Protein AF-A0A7S3GYW5-F1 (afdb_monomer)

pLDDT: mean 79.22, std 12.02, range [43.78, 92.81]

Organism: NCBI:txid89044

Nearest PDB structures (foldseek):
  2ehb-assembly1_D  TM=4.892E-01  e=1.839E-03  Arabidopsis thaliana
  1k57-assembly2_D  TM=3.952E-01  e=3.272E-01  Pseud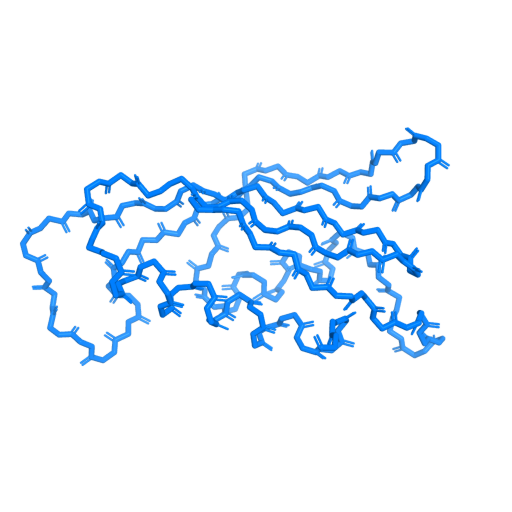omonas aeruginosa
  1k56-assembly2_D  TM=3.065E-01  e=2.196E-01  Pseudomonas aeruginosa
  1k57-assembly1_C  TM=3.081E-01  e=1.960E-01  Pseudomonas aeruginosa
  6hoo-assembly1_B  TM=2.751E-01  e=9.652E-01  Klebsiella pneumoniae

Secondary structure (DSSP, 8-state):
-EEEEEBPP--TTS---HHHHHHHHHHTTPEEEEEEEETTTTEEEEEEEEETTSSSS---SS--EEEEEEEE-TTSEEEEEEEEES--HHHHHHHHHHHHHHTTTTB-

Sequence (108 aa):
QQVQRPMRPPSPSSPLGTAAVEQLLRQIGISVIASGTIPPGQALKFFCYGKQGSGPQPPMPGETWFLIELILVPGGAATCTVKPENAQPAAVEGFCGKIWEALAAFVC

Foldseek 3Di:
DKDKFFWDADDPVDPPDPVLLQVLCVVQQKHWPDWDADPPQRKIWTWIKHWPDSDDDPDDPDTKMWIWIWIHGRRGMIMIDIDIDPDDPVSVVVVVVSSCVSCVVTGD

Solvent-accessible surface area (backbone atoms only — not comparable to full-atom values): 6127 Å² total; per-residue (Å²): 93,76,48,76,37,49,30,41,70,79,48,96,89,53,75,92,43,71,70,60,53,50,53,42,39,43,75,76,61,27,47,73,79,45,73,47,71,42,84,95,68,66,23,36,40,35,37,30,39,36,59,67,68,88,53,97,61,80,78,64,96,64,88,24,42,34,40,33,42,38,37,40,29,79,64,45,41,31,38,42,36,39,50,64,45,90,56,55,70,70,55,53,53,54,51,51,48,53,54,49,60,62,39,46,92,50,37,102

Radius of gyration: 13.85 Å; Cα contacts (8 Å, |Δi|>4): 195; chains: 1; bounding box: 35×27×32 Å

InterPro domains:
  IPR012295 TBP domain superfamily [G3DSA:3.30.310.10] (1-106)
  IPR015151 Beta-adaptin appendage, C-terminal subdomain [PF09066] (11-95)

Mean predicted aligned error: 7.49 Å

Structure (mmCIF, N/CA/C/O backbone):
data_AF-A0A7S3GYW5-F1
#
_entry.id   AF-A0A7S3GYW5-F1
#
loop_
_atom_site.group_PDB
_atom_site.id
_atom_site.type_symbol
_atom_site.label_atom_id
_atom_site.label_alt_id
_atom_site.label_comp_id
_atom_site.label_asym_id
_atom_site.label_entity_id
_atom_site.label_seq_id
_atom_site.pdbx_PDB_ins_code
_atom_site.Cartn_x
_atom_site.Cartn_y
_atom_site.Cartn_z
_atom_site.occupancy
_atom_site.B_iso_or_equiv
_atom_site.auth_seq_id
_atom_site.auth_comp_id
_atom_site.auth_asym_id
_atom_site.auth_atom_id
_atom_site.pdbx_PDB_model_num
ATOM 1 N N . GLN A 1 1 ? 2.004 6.937 -11.717 1.00 74.31 1 GLN A N 1
ATOM 2 C CA . GLN A 1 1 ? 0.610 6.475 -11.875 1.00 74.31 1 GLN A CA 1
ATOM 3 C C . GLN A 1 1 ? -0.048 6.430 -10.503 1.00 74.31 1 GLN A C 1
ATOM 5 O O . GLN A 1 1 ? 0.591 5.968 -9.567 1.00 74.31 1 GLN A O 1
ATOM 10 N N . GLN A 1 2 ? -1.274 6.937 -10.365 1.00 81.00 2 GLN A N 1
ATOM 11 C CA . GLN A 1 2 ? -2.063 6.830 -9.134 1.00 81.00 2 GLN A CA 1
ATOM 12 C C . GLN A 1 2 ? -3.265 5.928 -9.412 1.00 81.00 2 GLN A C 1
ATOM 14 O O . GLN A 1 2 ? -3.972 6.140 -10.394 1.00 81.00 2 GLN A O 1
ATOM 19 N N . VAL A 1 3 ? -3.472 4.921 -8.570 1.00 83.31 3 VAL A N 1
ATOM 20 C CA . VAL A 1 3 ? -4.582 3.969 -8.667 1.00 83.31 3 VAL A CA 1
ATOM 21 C C . VAL A 1 3 ? -5.290 3.928 -7.321 1.00 83.31 3 VAL A C 1
ATOM 23 O O . VAL A 1 3 ? -4.640 3.884 -6.278 1.00 83.31 3 VAL A O 1
ATOM 26 N N . GLN A 1 4 ? -6.618 3.954 -7.338 1.00 86.19 4 GLN A N 1
ATOM 27 C CA . GLN A 1 4 ? -7.438 3.872 -6.135 1.00 86.19 4 GLN A CA 1
ATOM 28 C C . GLN A 1 4 ? -8.322 2.629 -6.203 1.00 86.19 4 GLN A C 1
ATOM 30 O O . GLN A 1 4 ? -8.870 2.323 -7.262 1.00 86.19 4 GLN A O 1
ATOM 35 N N . ARG A 1 5 ? -8.453 1.917 -5.081 1.00 84.56 5 ARG A N 1
ATOM 36 C CA . ARG A 1 5 ? -9.379 0.793 -4.914 1.00 84.56 5 ARG A CA 1
ATOM 37 C C . ARG A 1 5 ? -10.213 0.965 -3.649 1.00 84.56 5 ARG A C 1
ATOM 39 O O . ARG A 1 5 ? -9.686 1.449 -2.647 1.00 84.56 5 ARG A O 1
ATOM 46 N N . PRO A 1 6 ? -11.498 0.587 -3.664 1.00 83.75 6 PRO A N 1
ATOM 47 C CA . PRO A 1 6 ? -12.311 0.596 -2.457 1.00 83.75 6 PRO A CA 1
ATOM 48 C C . PRO A 1 6 ? -11.727 -0.368 -1.416 1.00 83.75 6 PRO A C 1
ATOM 50 O O . PRO A 1 6 ? -11.300 -1.478 -1.744 1.00 83.75 6 PRO A O 1
ATOM 53 N N . MET A 1 7 ? -11.690 0.065 -0.156 1.00 82.31 7 MET A N 1
ATOM 54 C CA . MET A 1 7 ? -11.304 -0.807 0.950 1.00 82.31 7 MET A CA 1
ATOM 55 C C . MET A 1 7 ? -12.484 -1.687 1.336 1.00 82.31 7 MET A C 1
ATOM 57 O O . MET A 1 7 ? -13.639 -1.254 1.362 1.00 82.31 7 MET A O 1
ATOM 61 N N . ARG A 1 8 ? -12.181 -2.931 1.683 1.00 76.38 8 ARG A N 1
ATOM 62 C CA . ARG A 1 8 ? -13.143 -3.847 2.276 1.00 76.38 8 ARG A CA 1
ATOM 63 C C . ARG A 1 8 ? -13.475 -3.353 3.691 1.00 76.38 8 ARG A C 1
ATOM 65 O O . ARG A 1 8 ? -12.591 -2.817 4.370 1.00 76.38 8 ARG A O 1
ATOM 72 N N . PRO A 1 9 ? -14.727 -3.494 4.160 1.00 68.25 9 PRO A N 1
ATOM 73 C CA . PRO A 1 9 ? -15.067 -3.143 5.531 1.00 68.25 9 PRO A CA 1
ATOM 74 C C . PRO A 1 9 ? -14.170 -3.917 6.513 1.00 68.25 9 PRO A C 1
ATOM 76 O O . PRO A 1 9 ? -13.930 -5.113 6.306 1.00 68.25 9 PRO A O 1
ATOM 79 N N . PRO A 1 10 ? -13.646 -3.250 7.561 1.00 64.19 10 PRO A N 1
ATOM 80 C CA . PRO A 1 10 ? -12.736 -3.875 8.510 1.00 64.19 10 PRO A CA 1
ATOM 81 C C . PRO A 1 10 ? -13.430 -5.068 9.167 1.00 64.19 10 PRO A C 1
ATOM 83 O O . PRO A 1 10 ? -14.439 -4.927 9.854 1.00 64.19 10 PRO A O 1
ATOM 86 N N . SER A 1 11 ? -12.900 -6.260 8.913 1.00 62.22 11 SER A N 1
ATOM 87 C CA . SER A 1 11 ? -13.373 -7.488 9.546 1.00 62.22 11 SER A CA 1
ATOM 88 C C . SER A 1 11 ? -12.700 -7.618 10.915 1.00 62.22 11 SER A C 1
ATOM 90 O O . SER A 1 11 ? -11.493 -7.384 11.005 1.00 62.22 11 SER A O 1
ATOM 92 N N . PRO A 1 12 ? -13.408 -8.040 11.978 1.00 60.22 12 PRO A N 1
ATOM 93 C CA . PRO A 1 12 ? -12.810 -8.202 13.309 1.00 60.22 12 PRO A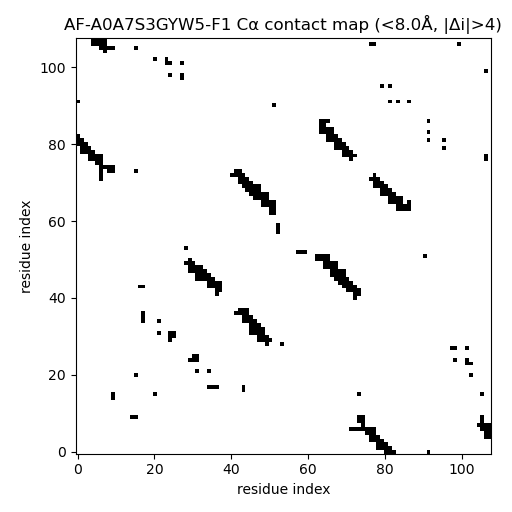 CA 1
ATOM 94 C C . PRO A 1 12 ? -11.652 -9.220 13.339 1.00 60.22 12 PRO A C 1
ATOM 96 O O . PRO A 1 12 ? -10.827 -9.193 14.245 1.00 60.22 12 PRO A O 1
ATOM 99 N N . SER A 1 13 ? -11.559 -10.090 12.330 1.00 59.84 13 SER A N 1
ATOM 100 C CA . SER A 1 13 ? -10.514 -11.103 12.151 1.00 59.84 13 SER A CA 1
ATOM 101 C C . SER A 1 13 ? -9.229 -10.600 11.478 1.00 59.84 13 SER A C 1
ATOM 103 O O . SER A 1 13 ? -8.267 -11.358 11.368 1.00 59.84 13 SER A O 1
ATOM 105 N N . SER A 1 14 ? -9.183 -9.361 10.977 1.00 62.50 14 SER A N 1
ATOM 106 C CA . SER A 1 14 ? -8.010 -8.824 10.270 1.00 62.50 14 SER A CA 1
ATOM 107 C C . SER A 1 14 ? -7.819 -7.346 10.606 1.00 62.50 14 SER A C 1
ATOM 109 O O . SER A 1 14 ? -8.233 -6.482 9.829 1.00 62.50 14 SER A O 1
ATOM 111 N N . PRO A 1 15 ? -7.226 -7.033 11.774 1.00 66.19 15 PRO A N 1
ATOM 112 C CA . PRO A 1 15 ? -6.980 -5.652 12.157 1.00 66.19 15 PRO A CA 1
ATOM 113 C C . PRO A 1 15 ? -6.049 -5.002 11.131 1.00 66.19 15 PRO A C 1
ATOM 115 O O . PRO A 1 15 ? -4.919 -5.447 10.920 1.00 66.19 15 PRO A O 1
ATOM 118 N N . LEU A 1 16 ? -6.536 -3.949 10.475 1.00 75.62 16 LEU A N 1
ATOM 119 C CA . LEU A 1 16 ? -5.736 -3.155 9.552 1.00 75.62 16 LEU A CA 1
ATOM 120 C C . LEU A 1 16 ? -4.722 -2.344 10.372 1.00 75.62 16 LEU A C 1
ATOM 122 O O . LEU A 1 16 ? -5.045 -1.289 10.911 1.00 75.62 16 LEU A O 1
ATOM 126 N N . GLY A 1 17 ? -3.504 -2.866 10.498 1.00 82.62 17 GLY A N 1
ATOM 127 C CA . GLY A 1 17 ? -2.394 -2.220 11.198 1.00 82.62 17 GLY A CA 1
ATOM 128 C C . GLY A 1 17 ? -1.202 -1.989 10.277 1.00 82.62 17 GLY A C 1
ATOM 129 O O . GLY A 1 17 ? -1.030 -2.700 9.285 1.00 82.62 17 GLY A O 1
ATOM 130 N N . THR A 1 18 ? -0.346 -1.022 10.623 1.00 87.19 18 THR A N 1
ATOM 131 C CA . THR A 1 18 ? 0.873 -0.736 9.851 1.00 87.19 18 THR A CA 1
ATOM 132 C C . THR A 1 18 ? 1.753 -1.974 9.717 1.00 87.19 18 THR A C 1
ATOM 134 O O . THR A 1 18 ? 2.077 -2.355 8.600 1.00 87.19 18 THR A O 1
ATOM 137 N N . ALA A 1 19 ? 2.022 -2.681 10.816 1.00 86.00 19 ALA A N 1
ATOM 138 C CA . ALA A 1 19 ? 2.853 -3.887 10.818 1.00 86.00 19 ALA A CA 1
ATOM 139 C C . ALA A 1 19 ? 2.338 -4.998 9.879 1.00 86.00 19 ALA A C 1
ATOM 141 O O . ALA A 1 19 ? 3.126 -5.634 9.181 1.00 86.00 19 ALA A O 1
ATOM 142 N N . ALA A 1 20 ? 1.018 -5.215 9.822 1.00 85.75 20 ALA A N 1
ATOM 143 C CA . ALA A 1 20 ? 0.425 -6.235 8.955 1.00 85.75 20 ALA A CA 1
ATOM 144 C C . ALA A 1 20 ? 0.632 -5.899 7.469 1.00 85.75 20 ALA A C 1
ATOM 146 O O . ALA A 1 20 ? 1.020 -6.757 6.675 1.00 85.75 20 ALA A O 1
ATOM 147 N N . VAL A 1 21 ? 0.426 -4.631 7.105 1.00 87.62 21 VAL A N 1
ATOM 148 C CA . VAL A 1 21 ? 0.626 -4.142 5.736 1.00 87.62 21 VAL A CA 1
ATOM 149 C C . VAL A 1 21 ? 2.107 -4.166 5.359 1.00 87.62 21 VAL A C 1
ATOM 151 O O . VAL A 1 21 ? 2.452 -4.625 4.273 1.00 87.62 21 VAL A O 1
ATOM 154 N N . GLU A 1 22 ? 2.999 -3.740 6.255 1.00 89.75 22 GLU A N 1
ATOM 155 C CA . GLU A 1 22 ? 4.446 -3.793 6.020 1.00 89.75 22 GLU A CA 1
ATOM 156 C C . GLU A 1 22 ? 4.937 -5.218 5.765 1.00 89.75 22 GLU A C 1
ATOM 158 O O . GLU A 1 22 ? 5.751 -5.440 4.865 1.00 89.75 22 GLU A O 1
ATOM 163 N N . GLN A 1 23 ? 4.437 -6.189 6.531 1.00 87.50 23 GLN A N 1
ATOM 164 C CA . GLN A 1 23 ? 4.810 -7.589 6.368 1.00 87.50 23 GLN A CA 1
ATOM 165 C C . GLN A 1 23 ? 4.365 -8.136 5.004 1.00 87.50 23 GLN A C 1
ATOM 167 O O . GLN A 1 23 ? 5.148 -8.825 4.351 1.00 87.50 23 GLN A O 1
ATOM 172 N N . LEU A 1 24 ? 3.161 -7.794 4.538 1.00 87.50 24 LEU A N 1
ATOM 173 C CA . LEU A 1 24 ? 2.671 -8.189 3.210 1.00 87.50 24 LEU A CA 1
ATOM 174 C C . LEU A 1 24 ? 3.487 -7.560 2.078 1.00 87.50 24 LEU A C 1
ATOM 176 O O . LEU A 1 24 ? 3.881 -8.254 1.143 1.00 87.50 24 LEU A O 1
ATOM 180 N N . LEU A 1 25 ? 3.798 -6.265 2.181 1.00 87.81 25 LEU A N 1
ATOM 181 C CA . LEU A 1 25 ? 4.635 -5.578 1.195 1.00 87.81 25 LEU A CA 1
ATOM 182 C C . LEU A 1 25 ? 6.037 -6.205 1.130 1.00 87.81 25 LEU A C 1
ATOM 184 O O . LEU A 1 25 ? 6.551 -6.469 0.042 1.00 87.81 25 LEU A O 1
ATOM 188 N N . ARG A 1 26 ? 6.625 -6.551 2.279 1.00 87.00 26 ARG A N 1
ATOM 189 C CA . ARG A 1 26 ? 7.920 -7.246 2.325 1.00 87.00 26 ARG A CA 1
ATOM 190 C C . ARG A 1 26 ? 7.880 -8.632 1.684 1.00 87.00 26 ARG A C 1
ATOM 192 O O . ARG A 1 26 ? 8.840 -8.992 1.007 1.00 87.00 26 ARG A O 1
ATOM 199 N N . GLN A 1 27 ? 6.792 -9.390 1.844 1.00 85.44 27 GLN A N 1
ATOM 200 C CA . GLN A 1 27 ? 6.640 -10.717 1.223 1.00 85.44 27 GLN A CA 1
ATOM 201 C C . GLN A 1 27 ? 6.689 -10.668 -0.308 1.00 85.44 27 GLN A C 1
ATOM 203 O O . GLN A 1 27 ? 7.201 -11.596 -0.929 1.00 85.44 27 GLN A O 1
ATOM 208 N N . ILE A 1 28 ? 6.224 -9.574 -0.915 1.00 84.62 28 ILE A N 1
ATOM 209 C CA . ILE A 1 28 ? 6.298 -9.366 -2.370 1.00 84.62 28 ILE A CA 1
ATOM 210 C C . ILE A 1 28 ? 7.571 -8.631 -2.823 1.00 84.62 28 ILE A C 1
ATOM 212 O O . ILE A 1 28 ? 7.672 -8.221 -3.981 1.00 84.62 28 ILE A O 1
ATOM 216 N N . GLY A 1 29 ? 8.559 -8.473 -1.934 1.00 82.88 29 GLY A N 1
ATOM 217 C CA . GLY A 1 29 ? 9.843 -7.836 -2.242 1.00 82.88 29 GLY A CA 1
ATOM 218 C C . GLY A 1 29 ? 9.799 -6.306 -2.277 1.00 82.88 29 GLY A C 1
ATOM 219 O O . GLY A 1 29 ? 10.646 -5.691 -2.925 1.00 82.88 29 GLY A O 1
ATOM 220 N N . ILE A 1 30 ? 8.819 -5.687 -1.610 1.00 87.75 30 ILE A N 1
ATOM 221 C CA . ILE A 1 30 ? 8.726 -4.233 -1.439 1.00 87.75 30 ILE A CA 1
ATOM 222 C C . ILE A 1 30 ? 9.264 -3.852 -0.059 1.00 87.75 30 ILE A C 1
ATOM 224 O O . ILE A 1 30 ? 8.779 -4.305 0.979 1.00 87.75 30 ILE A O 1
ATOM 228 N N . SER A 1 31 ? 10.254 -2.968 -0.045 1.00 89.31 31 SER A N 1
ATOM 229 C CA . SER A 1 31 ? 10.848 -2.431 1.175 1.00 89.31 31 SER A CA 1
ATOM 230 C C . SER A 1 31 ? 10.090 -1.193 1.633 1.00 89.31 31 SER A C 1
ATOM 232 O O . SER A 1 31 ? 9.895 -0.252 0.869 1.00 89.31 31 SER A O 1
ATOM 234 N N . VAL A 1 32 ? 9.687 -1.161 2.900 1.00 90.44 32 VAL A N 1
ATOM 235 C CA . VAL A 1 32 ? 9.038 0.009 3.506 1.00 90.44 32 VAL A CA 1
ATOM 236 C C . VAL A 1 32 ? 10.106 0.937 4.085 1.00 90.44 32 VAL A C 1
ATOM 238 O O . VAL A 1 32 ? 10.943 0.501 4.871 1.00 90.44 32 VAL A O 1
ATOM 241 N N . ILE A 1 33 ? 10.088 2.203 3.663 1.00 91.31 33 ILE A N 1
ATOM 242 C CA . ILE A 1 33 ? 10.968 3.284 4.136 1.00 91.31 33 ILE A CA 1
ATOM 243 C C . ILE A 1 33 ? 10.391 3.893 5.410 1.00 91.31 33 ILE A C 1
ATOM 245 O O . ILE A 1 33 ? 11.106 4.117 6.381 1.00 91.31 33 ILE A O 1
ATOM 249 N N . ALA A 1 34 ? 9.093 4.187 5.381 1.00 91.12 34 ALA A N 1
ATOM 250 C CA . ALA A 1 34 ? 8.379 4.803 6.483 1.00 91.12 34 ALA A CA 1
ATOM 251 C C . ALA A 1 34 ? 6.921 4.356 6.466 1.00 91.12 34 ALA A C 1
ATOM 253 O O . ALA A 1 34 ? 6.311 4.248 5.400 1.00 91.12 34 ALA A O 1
ATOM 254 N N . SER A 1 35 ? 6.353 4.151 7.647 1.00 91.56 35 SER A N 1
ATOM 255 C CA . SER A 1 35 ? 4.926 3.934 7.833 1.00 91.56 35 SER A CA 1
ATOM 256 C C . SER A 1 35 ? 4.409 4.775 8.988 1.00 91.56 35 SER A C 1
ATOM 258 O O . SER A 1 35 ? 5.153 5.154 9.895 1.00 91.56 35 SER A O 1
ATOM 260 N N . GLY A 1 36 ? 3.127 5.109 8.945 1.00 88.69 36 GLY A N 1
ATOM 261 C CA . GLY A 1 36 ? 2.500 5.896 9.990 1.00 88.69 36 GLY A CA 1
ATOM 262 C C . GLY A 1 36 ? 0.990 5.923 9.865 1.00 88.69 36 GLY A C 1
ATOM 263 O O . GLY A 1 36 ? 0.415 5.508 8.860 1.00 88.69 36 GLY A O 1
ATOM 264 N N . THR A 1 37 ? 0.349 6.431 10.906 1.00 88.69 37 THR A N 1
ATOM 265 C CA . THR A 1 37 ? -1.077 6.747 10.898 1.00 88.69 37 THR A CA 1
ATOM 266 C C . THR A 1 37 ? -1.245 8.247 10.668 1.00 88.69 37 THR A C 1
ATOM 268 O O . THR A 1 37 ? -0.452 9.048 11.160 1.00 88.69 37 THR A O 1
ATOM 271 N N . ILE A 1 38 ? -2.260 8.639 9.900 1.00 84.38 38 ILE A N 1
ATOM 272 C CA . ILE A 1 38 ? -2.645 10.034 9.685 1.00 84.38 38 ILE A CA 1
ATOM 273 C C . ILE A 1 38 ? -3.871 10.326 10.570 1.00 84.38 38 ILE A C 1
ATOM 275 O O . ILE A 1 38 ? -4.968 9.827 10.286 1.00 84.38 38 ILE A O 1
ATOM 279 N N . PRO A 1 39 ? -3.728 11.130 11.640 1.00 75.50 39 PRO A N 1
ATOM 280 C CA . PRO A 1 39 ? -4.866 11.702 12.357 1.00 75.50 39 PRO A CA 1
ATOM 281 C C . PRO A 1 39 ? -5.614 12.699 11.456 1.00 75.50 39 PRO A C 1
ATOM 283 O O . PRO A 1 39 ? -4.971 13.368 10.647 1.00 75.50 39 PRO A O 1
ATOM 286 N N . PRO A 1 40 ? -6.944 12.866 11.582 1.00 63.38 40 PRO A N 1
ATOM 287 C CA . PRO A 1 40 ? -7.852 12.284 12.581 1.00 63.38 40 PRO A CA 1
ATOM 288 C C . PRO A 1 40 ? -8.534 10.964 12.157 1.00 63.38 40 PRO A C 1
ATOM 290 O O . PRO A 1 40 ? -9.316 10.415 12.924 1.00 63.38 40 PRO A O 1
ATOM 293 N N . GLY A 1 41 ? -8.256 10.441 10.957 1.00 64.81 41 GLY A N 1
ATOM 294 C CA . GLY A 1 41 ? -9.022 9.343 10.337 1.00 64.81 41 GLY A CA 1
ATOM 295 C C . GLY A 1 41 ? -8.408 7.941 10.417 1.00 64.81 41 GLY A C 1
ATOM 296 O O . GLY A 1 41 ? -8.856 7.063 9.689 1.00 64.81 41 GLY A O 1
ATOM 297 N N . GLN A 1 42 ? -7.360 7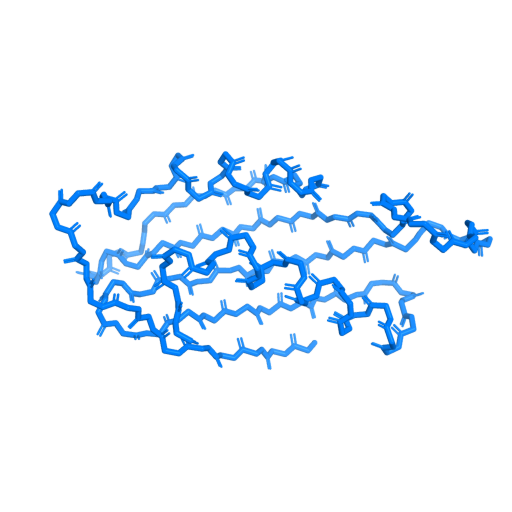.733 11.226 1.00 76.94 42 GLN A N 1
ATOM 298 C CA . GLN A 1 42 ? -6.589 6.474 11.296 1.00 76.94 42 GLN A CA 1
ATOM 299 C C . GLN A 1 42 ? -6.166 5.917 9.920 1.00 76.94 42 GLN A C 1
ATOM 301 O O . GLN A 1 42 ? -5.965 4.713 9.761 1.00 76.94 42 GLN A O 1
ATOM 306 N N . ALA A 1 43 ? -6.013 6.780 8.912 1.00 87.50 43 ALA A N 1
ATOM 307 C CA . ALA A 1 43 ? -5.531 6.350 7.610 1.00 87.50 43 ALA A CA 1
ATOM 308 C C . ALA A 1 43 ? -4.074 5.905 7.747 1.00 87.50 43 ALA A C 1
ATOM 310 O O . ALA A 1 43 ? -3.271 6.590 8.378 1.00 87.50 43 ALA A O 1
ATOM 311 N N . LEU A 1 44 ? -3.720 4.767 7.170 1.00 90.31 44 LEU A N 1
ATOM 312 C CA . LEU A 1 44 ? -2.355 4.266 7.189 1.00 90.31 44 LEU A CA 1
ATOM 313 C C . LEU A 1 44 ? -1.615 4.810 5.975 1.00 90.31 44 LEU A C 1
ATOM 315 O O . LEU A 1 44 ? -2.085 4.645 4.853 1.00 90.31 44 LEU A O 1
ATOM 319 N N . LYS A 1 45 ? -0.462 5.437 6.185 1.00 92.44 45 LYS A N 1
ATOM 320 C CA . LYS A 1 45 ? 0.408 5.916 5.113 1.00 92.44 45 LYS A CA 1
ATOM 321 C C . LYS A 1 45 ? 1.710 5.143 5.121 1.00 92.44 45 LYS A C 1
ATOM 323 O O . LYS A 1 45 ? 2.329 4.999 6.170 1.00 92.44 45 LYS A O 1
ATOM 328 N N . PHE A 1 46 ? 2.141 4.712 3.946 1.00 92.81 46 PHE A N 1
ATOM 329 C CA . PHE A 1 46 ? 3.400 4.016 3.740 1.00 92.81 46 PHE A CA 1
ATOM 330 C C . PHE A 1 46 ? 4.156 4.660 2.591 1.00 92.81 46 PHE A C 1
ATOM 332 O O . PHE A 1 46 ? 3.592 4.940 1.533 1.00 92.81 46 PHE A O 1
ATOM 339 N N . PHE A 1 47 ? 5.447 4.854 2.805 1.00 92.50 47 PHE A N 1
ATOM 340 C CA . PHE A 1 47 ? 6.417 5.130 1.765 1.00 92.50 47 PHE A CA 1
ATOM 341 C C . PHE A 1 47 ? 7.261 3.885 1.588 1.00 92.50 47 PHE A C 1
ATOM 343 O O . PHE A 1 47 ? 7.864 3.393 2.543 1.00 92.50 47 PHE A O 1
ATOM 350 N N . CYS A 1 48 ? 7.281 3.353 0.379 1.00 91.75 48 CYS A N 1
ATOM 351 C CA . CYS A 1 48 ? 7.947 2.103 0.065 1.00 91.75 48 CYS A CA 1
ATOM 352 C C . CYS A 1 48 ? 8.753 2.252 -1.219 1.00 91.75 48 CYS A C 1
ATOM 354 O O . CYS A 1 48 ? 8.516 3.163 -2.013 1.00 91.75 48 CYS A O 1
ATOM 356 N N . TYR A 1 49 ? 9.680 1.332 -1.440 1.00 89.38 49 TYR A N 1
ATOM 357 C CA . TYR A 1 49 ? 10.328 1.163 -2.727 1.00 89.38 49 TYR A CA 1
ATOM 358 C C . TYR A 1 49 ? 10.391 -0.310 -3.122 1.00 89.38 49 TYR A C 1
ATOM 360 O O . TYR A 1 49 ? 10.481 -1.200 -2.277 1.00 89.38 49 TYR A O 1
ATOM 368 N N . GLY A 1 50 ? 10.341 -0.563 -4.423 1.00 85.56 50 GLY A N 1
ATOM 369 C CA . GLY A 1 50 ? 10.547 -1.878 -5.020 1.00 85.56 50 GLY A CA 1
ATOM 370 C C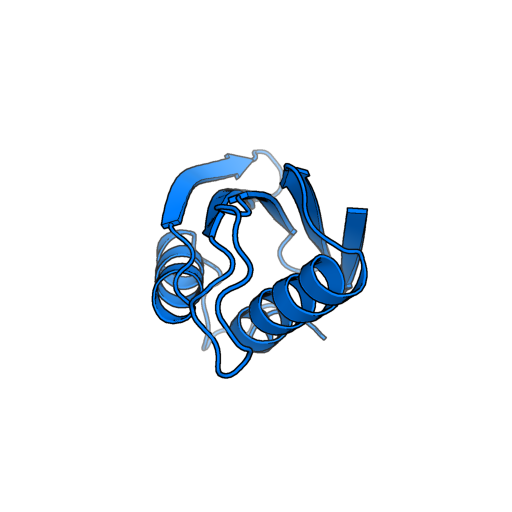 . GLY A 1 50 ? 11.484 -1.772 -6.215 1.00 85.56 50 GLY A C 1
ATOM 371 O O . GLY A 1 50 ? 11.665 -0.691 -6.772 1.00 85.56 50 GLY A O 1
ATOM 372 N N . LYS A 1 51 ? 12.076 -2.893 -6.622 1.00 80.19 51 LYS A N 1
ATOM 373 C CA . LYS A 1 51 ? 12.948 -2.972 -7.800 1.00 80.19 51 LYS A CA 1
ATOM 374 C C . LYS A 1 51 ? 12.376 -3.964 -8.808 1.00 80.19 51 LYS A C 1
ATOM 376 O O . LYS A 1 51 ? 11.922 -5.044 -8.423 1.00 80.19 51 LYS A O 1
ATOM 381 N N . GLN A 1 52 ? 12.396 -3.617 -10.093 1.00 67.00 52 GLN A N 1
ATOM 382 C CA . GLN A 1 52 ? 12.042 -4.554 -11.158 1.00 67.00 52 GLN A CA 1
ATOM 383 C C . GLN A 1 52 ? 13.142 -5.615 -11.295 1.00 67.00 52 GLN A C 1
ATOM 385 O O . GLN A 1 52 ? 14.317 -5.279 -11.413 1.00 67.00 52 GLN A O 1
ATOM 390 N N . GLY A 1 53 ? 12.762 -6.894 -11.255 1.00 57.03 53 GLY A N 1
ATOM 391 C CA . GLY A 1 53 ? 13.694 -8.032 -11.276 1.00 57.03 53 GLY A CA 1
ATOM 392 C C . GLY A 1 53 ? 13.312 -9.179 -10.334 1.00 57.03 53 GLY A C 1
ATOM 393 O O . GLY A 1 53 ? 13.872 -10.262 -10.426 1.00 57.03 53 GLY A O 1
ATOM 394 N N . SER A 1 54 ? 12.318 -8.989 -9.463 1.00 52.53 54 SER A N 1
ATOM 395 C CA . SER A 1 54 ? 11.769 -10.022 -8.567 1.00 52.53 54 SER A CA 1
ATOM 396 C C . SER A 1 54 ? 10.647 -10.866 -9.214 1.00 52.53 54 SER A C 1
ATOM 398 O O . SER A 1 54 ? 9.643 -11.194 -8.580 1.00 52.53 54 SER A O 1
ATOM 400 N N . GLY A 1 55 ? 10.749 -11.189 -10.509 1.00 46.75 55 GLY A N 1
ATOM 401 C CA . GLY A 1 55 ? 9.730 -11.962 -11.236 1.00 46.75 55 GLY A CA 1
ATOM 402 C C . GLY A 1 55 ? 10.256 -12.630 -12.513 1.00 46.75 55 GLY A C 1
ATOM 403 O O . GLY A 1 55 ? 11.353 -12.300 -12.945 1.00 46.75 55 GLY A O 1
ATOM 404 N N . PRO A 1 56 ? 9.483 -13.544 -13.133 1.00 43.78 56 PRO A N 1
ATOM 405 C CA . PRO A 1 56 ? 9.946 -14.466 -14.184 1.00 43.78 56 PRO A CA 1
ATOM 406 C C . PRO A 1 56 ? 10.270 -13.821 -15.545 1.00 43.78 56 PRO A C 1
ATOM 408 O O . PRO A 1 56 ? 10.568 -14.534 -16.500 1.00 43.78 56 PRO A O 1
ATOM 411 N N . GL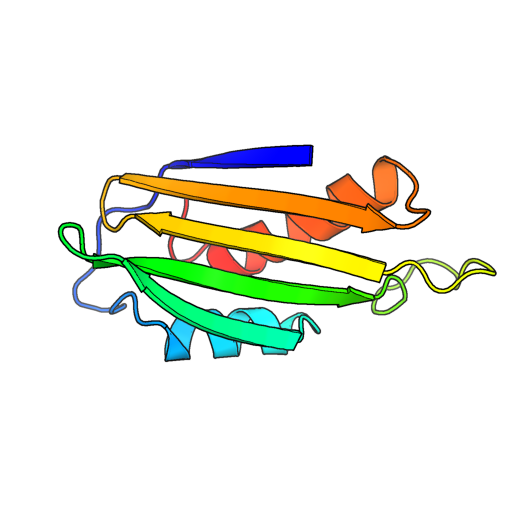N A 1 57 ? 10.203 -12.493 -15.669 1.00 54.44 57 GLN A N 1
ATOM 412 C CA . GLN A 1 57 ? 10.607 -11.805 -16.894 1.00 54.44 57 GLN A CA 1
ATOM 413 C C . GLN A 1 57 ? 12.123 -11.593 -16.929 1.00 54.44 57 GLN A C 1
ATOM 415 O O . GLN A 1 57 ? 12.730 -11.371 -15.879 1.00 54.44 57 GLN A O 1
ATOM 420 N N . PRO A 1 58 ? 12.737 -11.642 -18.126 1.00 50.38 58 PRO A N 1
ATOM 421 C CA . PRO A 1 58 ? 14.175 -11.490 -18.267 1.00 50.38 58 PR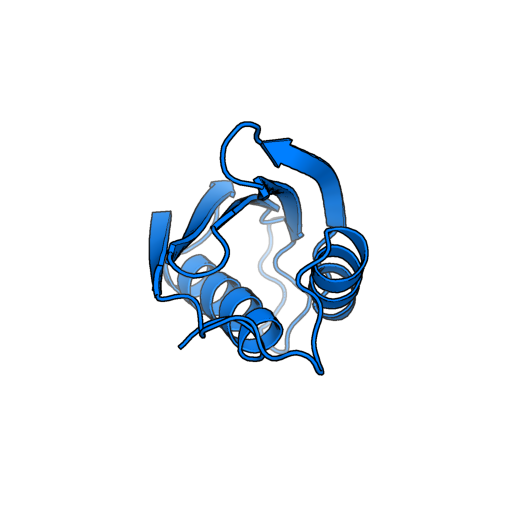O A CA 1
ATOM 422 C C . PRO A 1 58 ? 14.642 -10.172 -17.630 1.00 50.38 58 PRO A C 1
ATOM 424 O O . PRO A 1 58 ? 13.956 -9.153 -17.774 1.00 50.38 58 PRO A O 1
ATOM 427 N N . PRO A 1 59 ? 15.790 -10.176 -16.929 1.00 50.00 59 PRO A N 1
ATOM 428 C CA . PRO A 1 59 ? 16.350 -8.964 -16.354 1.00 50.00 59 PRO A CA 1
ATOM 429 C C . PRO A 1 59 ? 16.651 -7.990 -17.493 1.00 50.00 59 PRO A C 1
ATOM 431 O O . PRO A 1 59 ? 17.513 -8.243 -18.335 1.00 50.00 59 PRO A O 1
ATOM 434 N N . MET A 1 60 ? 15.900 -6.890 -17.554 1.00 54.19 60 MET A N 1
ATOM 435 C CA . MET A 1 60 ? 16.224 -5.804 -18.468 1.00 54.19 60 MET A CA 1
ATOM 436 C C . MET A 1 60 ? 17.519 -5.126 -17.995 1.00 54.19 60 MET A C 1
ATOM 438 O O . MET A 1 60 ? 17.729 -4.986 -16.788 1.00 54.19 60 MET A O 1
ATOM 442 N N . PRO A 1 61 ? 18.404 -4.707 -18.915 1.00 50.69 61 PRO A N 1
ATOM 443 C CA . PRO A 1 61 ? 19.562 -3.902 -18.560 1.00 50.69 61 PRO A CA 1
ATOM 444 C C . PRO A 1 61 ? 19.074 -2.536 -18.068 1.00 50.69 61 PRO A C 1
ATOM 446 O O . PRO A 1 61 ? 18.599 -1.712 -18.845 1.00 50.69 61 PRO A O 1
ATOM 449 N N . GLY A 1 62 ? 19.155 -2.326 -16.759 1.00 58.00 62 GLY A N 1
ATOM 450 C CA . GLY A 1 62 ? 18.675 -1.121 -16.092 1.00 58.00 62 GLY A CA 1
ATOM 451 C C . GLY A 1 62 ? 17.984 -1.477 -14.786 1.00 58.00 62 GLY A C 1
ATOM 452 O O . GLY A 1 62 ? 17.016 -2.232 -14.757 1.00 58.00 62 GLY A O 1
ATOM 453 N N . GLU A 1 63 ? 18.494 -0.951 -13.678 1.00 66.25 63 GLU A N 1
ATOM 454 C CA . GLU A 1 63 ? 17.823 -1.076 -12.392 1.00 66.25 63 GLU A CA 1
ATOM 455 C C . GLU A 1 63 ? 16.596 -0.165 -12.377 1.00 66.25 63 GLU A C 1
ATOM 457 O O . GLU A 1 63 ? 16.710 1.040 -12.167 1.00 66.25 63 GLU A O 1
ATOM 462 N N . THR A 1 64 ? 15.414 -0.723 -12.624 1.00 73.25 64 THR A N 1
ATOM 463 C CA . THR A 1 64 ? 14.173 0.041 -12.504 1.00 73.25 64 THR A CA 1
ATOM 464 C C . THR A 1 64 ? 13.736 0.066 -11.048 1.00 73.25 64 THR A C 1
ATOM 466 O O . THR A 1 64 ? 13.414 -0.973 -10.462 1.00 73.25 64 THR A O 1
ATOM 469 N N . TRP A 1 65 ? 13.698 1.264 -10.478 1.00 82.94 65 TRP A N 1
ATOM 470 C CA . TRP A 1 65 ? 13.212 1.511 -9.129 1.00 82.94 65 TRP A CA 1
ATOM 471 C C . TRP A 1 65 ? 11.786 2.055 -9.175 1.00 82.94 65 TRP A C 1
ATOM 473 O O . TRP A 1 65 ? 11.427 2.889 -10.008 1.00 82.94 65 TRP A O 1
ATOM 483 N N . PHE A 1 66 ? 10.962 1.584 -8.251 1.00 86.19 66 PHE A N 1
ATOM 484 C CA . PHE A 1 66 ? 9.611 2.075 -8.037 1.00 86.19 66 PHE A CA 1
ATOM 485 C C . PHE A 1 66 ? 9.555 2.689 -6.655 1.00 86.19 66 PHE A C 1
ATOM 487 O O . PHE A 1 66 ? 9.777 1.981 -5.677 1.00 86.19 66 PHE A O 1
ATOM 494 N N . LEU A 1 67 ? 9.228 3.973 -6.564 1.00 89.94 67 LEU A N 1
ATOM 495 C CA . LEU A 1 67 ? 8.816 4.575 -5.303 1.00 89.94 67 LEU A CA 1
ATOM 496 C C . LEU A 1 67 ? 7.298 4.494 -5.192 1.00 89.94 67 LEU A C 1
ATOM 498 O O . LEU A 1 67 ? 6.577 4.792 -6.145 1.00 89.94 67 LEU A O 1
ATOM 502 N N . ILE A 1 68 ? 6.812 4.094 -4.026 1.00 90.25 68 ILE A N 1
ATOM 503 C CA . ILE A 1 68 ? 5.399 3.871 -3.755 1.00 90.25 68 ILE A CA 1
ATOM 504 C C . ILE A 1 68 ? 5.001 4.721 -2.567 1.00 90.25 68 ILE A C 1
ATOM 506 O O . ILE A 1 68 ? 5.622 4.667 -1.508 1.00 90.25 68 ILE A O 1
ATOM 510 N N . GLU A 1 69 ? 3.925 5.469 -2.740 1.00 92.62 69 GLU A N 1
ATOM 511 C CA . GLU A 1 69 ? 3.156 6.025 -1.642 1.00 92.62 69 GLU A CA 1
ATOM 512 C C . GLU A 1 69 ? 1.825 5.276 -1.581 1.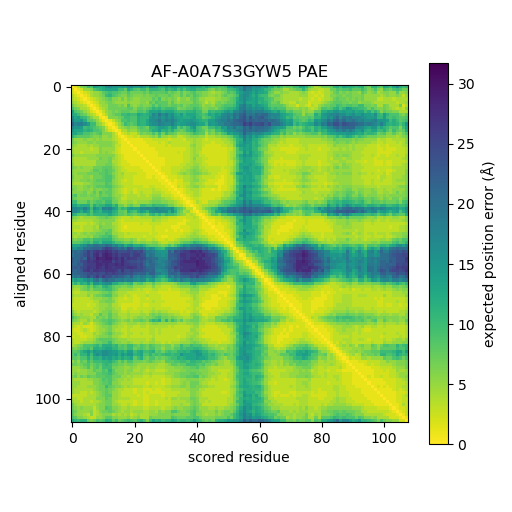00 92.62 69 GLU A C 1
ATOM 514 O O . GLU A 1 69 ? 1.036 5.311 -2.526 1.00 92.62 69 GLU A O 1
ATOM 519 N N . LEU A 1 70 ? 1.590 4.563 -0.484 1.00 90.94 70 LEU A N 1
ATOM 520 C CA . LEU A 1 70 ? 0.357 3.826 -0.240 1.00 90.94 70 LEU A CA 1
ATOM 521 C C . LEU A 1 70 ? -0.394 4.492 0.910 1.00 90.94 70 LEU A C 1
ATOM 523 O O . LEU A 1 70 ? 0.169 4.710 1.979 1.00 90.94 70 LEU A O 1
ATOM 527 N N . ILE A 1 71 ? -1.667 4.800 0.696 1.00 90.94 71 ILE A N 1
ATOM 528 C CA . ILE A 1 71 ? -2.564 5.354 1.707 1.00 90.94 71 ILE A CA 1
ATOM 529 C C . ILE A 1 71 ? -3.763 4.423 1.819 1.00 90.94 71 ILE A C 1
ATOM 531 O O . ILE A 1 71 ? -4.473 4.222 0.841 1.00 90.94 71 ILE A O 1
ATOM 535 N N . LEU A 1 72 ? -4.004 3.859 2.995 1.00 89.62 72 LEU A N 1
ATOM 536 C CA . LEU A 1 72 ? -5.137 2.981 3.268 1.00 89.62 72 LEU A CA 1
ATOM 537 C C . LEU A 1 72 ? -6.067 3.679 4.249 1.00 89.62 72 LEU A C 1
ATOM 539 O O . LEU A 1 72 ? -5.679 3.934 5.387 1.00 89.62 72 LEU A O 1
ATOM 543 N N . VAL A 1 73 ? -7.292 3.982 3.830 1.00 87.62 73 VAL A N 1
ATOM 544 C CA . VAL A 1 73 ? -8.315 4.549 4.714 1.00 87.62 73 VAL A CA 1
ATOM 545 C C . VAL A 1 73 ? -9.254 3.420 5.150 1.00 87.62 73 VAL A C 1
ATOM 547 O O . VAL A 1 73 ? -9.989 2.906 4.302 1.00 87.62 73 VAL A O 1
ATOM 550 N N . PRO A 1 74 ? -9.253 3.001 6.431 1.00 80.88 74 PRO A N 1
ATOM 551 C CA . PRO A 1 74 ? -10.186 1.986 6.920 1.00 80.88 74 PRO A CA 1
ATOM 552 C C . PRO A 1 74 ? -11.638 2.366 6.595 1.00 80.88 74 PRO A C 1
ATOM 554 O O . PRO A 1 74 ? -12.072 3.470 6.907 1.00 80.88 74 PRO A O 1
ATOM 557 N N . GLY A 1 75 ? -12.386 1.472 5.939 1.00 77.81 75 GLY A N 1
ATOM 558 C CA . GLY A 1 75 ? -13.772 1.738 5.522 1.00 77.81 75 GLY A CA 1
ATOM 559 C C . GLY A 1 75 ? -13.942 2.776 4.400 1.00 77.81 75 GLY A C 1
ATOM 560 O O . GLY A 1 75 ? -15.073 3.106 4.057 1.00 77.81 75 GLY A O 1
ATOM 561 N N . GLY A 1 76 ? -12.845 3.286 3.832 1.00 84.94 76 GLY A N 1
ATOM 562 C CA . GLY A 1 76 ? -12.836 4.227 2.714 1.00 84.94 76 GLY A CA 1
ATOM 563 C C . GLY A 1 76 ? -12.208 3.614 1.463 1.00 84.94 76 GLY A C 1
ATOM 564 O O . GLY A 1 76 ? -12.720 2.652 0.893 1.00 84.94 76 GLY A O 1
ATOM 565 N N . ALA A 1 77 ? -11.080 4.175 1.028 1.00 86.12 77 ALA A N 1
ATOM 566 C CA . ALA A 1 77 ? -10.347 3.722 -0.148 1.00 86.12 77 ALA A CA 1
ATOM 567 C C . ALA A 1 77 ? -8.855 3.525 0.148 1.00 86.12 77 ALA A C 1
ATOM 569 O O . ALA A 1 77 ? -8.266 4.190 1.003 1.00 86.12 77 ALA A O 1
ATOM 570 N N . ALA A 1 78 ? -8.244 2.617 -0.603 1.00 89.06 78 ALA A N 1
ATOM 571 C CA . ALA A 1 78 ? -6.812 2.449 -0.723 1.00 89.06 78 ALA A CA 1
ATOM 572 C C . ALA A 1 78 ? -6.327 3.223 -1.946 1.00 89.06 78 ALA A C 1
ATOM 574 O O . ALA A 1 78 ? -6.802 3.011 -3.058 1.00 89.06 78 ALA A O 1
ATOM 575 N N . THR A 1 79 ? -5.358 4.103 -1.752 1.00 89.81 79 THR A N 1
ATOM 576 C CA . THR A 1 79 ? -4.700 4.867 -2.808 1.00 89.81 79 THR A CA 1
ATOM 577 C C . THR A 1 79 ? -3.260 4.404 -2.919 1.00 89.81 79 THR A C 1
ATOM 579 O O . THR A 1 79 ? -2.510 4.490 -1.953 1.00 89.81 79 THR A O 1
ATOM 582 N N . CYS A 1 80 ? -2.863 3.937 -4.096 1.00 89.62 80 CYS A N 1
ATOM 583 C CA . CYS A 1 80 ? -1.488 3.583 -4.416 1.00 89.62 80 CYS A CA 1
ATOM 584 C C . CYS A 1 80 ? -0.959 4.546 -5.481 1.00 89.62 80 CYS A C 1
ATOM 586 O O . CYS A 1 80 ? -1.462 4.595 -6.605 1.00 89.62 80 CYS A O 1
ATOM 588 N N . THR A 1 81 ? 0.064 5.314 -5.129 1.00 90.38 81 THR A N 1
ATOM 589 C CA . THR A 1 81 ? 0.769 6.219 -6.031 1.00 90.38 81 THR A CA 1
ATOM 590 C C . THR A 1 81 ? 2.146 5.642 -6.308 1.00 90.38 81 THR A C 1
ATOM 592 O O . THR A 1 81 ? 3.009 5.628 -5.435 1.00 90.38 81 THR A O 1
ATOM 595 N N . VAL A 1 82 ? 2.369 5.187 -7.537 1.00 88.19 82 VAL A N 1
ATOM 596 C CA . VAL A 1 82 ? 3.658 4.662 -7.990 1.00 88.19 82 VAL A CA 1
ATOM 597 C C . VAL A 1 82 ? 4.370 5.723 -8.818 1.00 88.19 82 VAL A C 1
ATOM 599 O O . VAL A 1 82 ? 3.840 6.217 -9.822 1.00 88.19 82 VAL A O 1
ATOM 602 N N . LYS A 1 83 ? 5.585 6.065 -8.402 1.00 87.94 83 LYS A N 1
ATOM 603 C CA . LYS A 1 83 ? 6.545 6.890 -9.133 1.00 87.94 83 LYS A CA 1
ATOM 604 C C . LYS A 1 83 ? 7.647 5.970 -9.673 1.00 87.94 83 LYS A C 1
ATOM 606 O O . LYS A 1 83 ? 8.574 5.643 -8.932 1.00 87.94 83 LYS A O 1
ATOM 611 N N . PRO A 1 84 ? 7.508 5.485 -10.916 1.00 81.31 84 PRO A N 1
ATOM 612 C CA . PRO A 1 84 ? 8.552 4.703 -11.558 1.00 81.31 84 PRO A CA 1
ATOM 613 C C . PRO A 1 84 ? 9.714 5.594 -11.995 1.00 81.31 84 PRO A C 1
ATOM 615 O O . PRO A 1 84 ? 9.489 6.649 -12.589 1.00 81.31 84 PRO A O 1
ATOM 618 N N . GLU A 1 85 ? 10.941 5.135 -11.781 1.00 78.06 85 GLU A N 1
ATOM 619 C CA . GLU A 1 85 ? 12.139 5.706 -12.390 1.00 78.06 85 GLU A CA 1
ATOM 620 C C . GLU A 1 85 ? 12.597 4.773 -13.519 1.00 78.06 85 GLU A C 1
ATOM 622 O O . GLU A 1 85 ? 12.913 3.608 -13.281 1.00 78.06 85 GLU A O 1
ATOM 627 N N . ASN A 1 86 ? 12.569 5.256 -14.766 1.00 71.12 86 ASN A N 1
ATOM 628 C CA . ASN A 1 86 ? 12.932 4.487 -15.968 1.00 71.12 86 ASN A CA 1
ATOM 629 C C . ASN A 1 86 ? 12.126 3.184 -16.193 1.00 71.12 86 ASN A C 1
ATOM 631 O O . ASN A 1 86 ? 12.632 2.244 -16.805 1.00 71.12 86 ASN A O 1
ATOM 635 N N . ALA A 1 87 ? 10.876 3.097 -15.717 1.00 68.38 87 ALA A N 1
ATOM 636 C CA . ALA A 1 87 ? 10.038 1.912 -15.929 1.00 68.38 87 ALA A CA 1
ATOM 637 C C . ALA A 1 87 ? 9.196 1.997 -17.206 1.00 68.38 87 ALA A C 1
ATOM 639 O O . ALA A 1 87 ? 8.610 3.035 -17.519 1.00 68.38 87 ALA A O 1
ATOM 640 N N . GLN A 1 88 ? 9.045 0.862 -17.889 1.00 71.88 88 GLN A N 1
ATOM 641 C CA . GLN A 1 88 ? 8.057 0.714 -18.956 1.00 71.88 88 GLN A CA 1
ATOM 642 C C . GLN A 1 88 ? 6.629 0.668 -18.381 1.00 71.88 88 GLN A C 1
ATOM 644 O O . GLN A 1 88 ? 6.438 0.102 -17.303 1.00 71.88 88 GLN A O 1
ATOM 649 N N . PRO A 1 89 ? 5.602 1.165 -1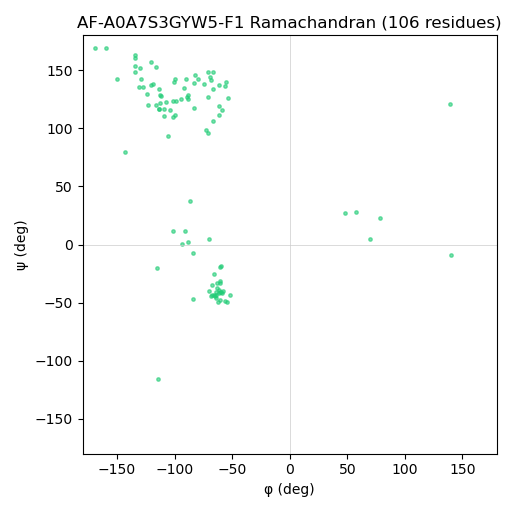9.096 1.00 73.38 89 PRO A N 1
ATOM 650 C CA . PRO A 1 89 ? 4.212 1.134 -18.625 1.00 73.38 89 PRO A CA 1
ATOM 651 C C . PRO A 1 89 ? 3.737 -0.258 -18.171 1.00 73.38 89 PRO A C 1
ATOM 653 O O . PRO A 1 89 ? 3.197 -0.391 -17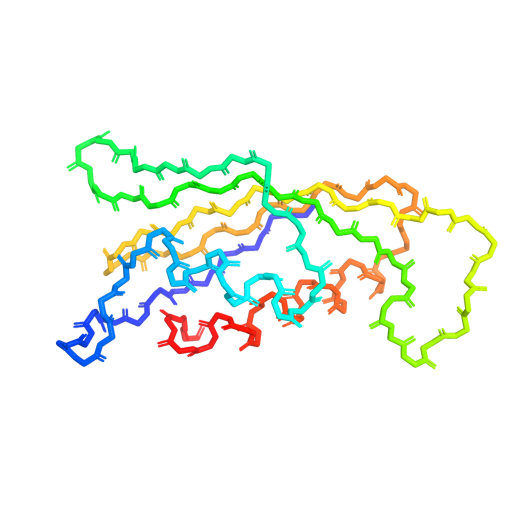.077 1.00 73.38 89 PRO A O 1
ATOM 656 N N . ALA A 1 90 ? 4.067 -1.309 -18.932 1.00 74.44 90 ALA A N 1
ATOM 657 C CA . ALA A 1 90 ? 3.726 -2.694 -18.594 1.00 74.44 90 ALA A CA 1
ATOM 658 C C . ALA A 1 90 ? 4.342 -3.167 -17.261 1.00 74.44 90 ALA A C 1
ATOM 660 O O . ALA A 1 90 ? 3.743 -3.950 -16.524 1.00 74.44 90 ALA A O 1
ATOM 661 N N . ALA A 1 91 ? 5.536 -2.670 -16.920 1.00 75.50 91 ALA A N 1
ATOM 662 C CA . ALA A 1 91 ? 6.189 -2.974 -15.653 1.00 75.50 91 ALA A CA 1
ATOM 663 C C . ALA A 1 91 ? 5.469 -2.320 -14.470 1.00 75.50 91 ALA A C 1
ATOM 665 O O . ALA A 1 91 ? 5.318 -2.937 -13.416 1.00 75.50 91 ALA A O 1
ATOM 666 N N . VAL A 1 92 ? 5.006 -1.082 -14.658 1.00 79.12 92 VAL A N 1
ATOM 667 C CA . VAL A 1 92 ? 4.228 -0.345 -13.655 1.00 79.12 92 VAL A CA 1
ATOM 668 C C . VAL A 1 92 ? 2.900 -1.049 -13.397 1.00 79.12 92 VAL A C 1
ATOM 670 O O . VAL A 1 92 ? 2.525 -1.222 -12.238 1.00 79.12 92 VAL A O 1
ATOM 673 N N . GLU A 1 93 ? 2.220 -1.505 -14.451 1.00 80.12 93 GLU A N 1
ATOM 674 C CA . GLU A 1 93 ? 0.967 -2.258 -14.337 1.00 80.12 93 GLU A CA 1
ATOM 675 C C . GLU A 1 93 ? 1.158 -3.582 -13.591 1.00 80.12 93 GLU A C 1
ATOM 677 O O . GLU A 1 93 ? 0.443 -3.844 -12.621 1.00 80.12 93 GLU A O 1
ATOM 682 N N . GLY A 1 94 ? 2.163 -4.382 -13.969 1.00 79.06 94 GLY A N 1
ATOM 683 C CA . GLY A 1 94 ? 2.465 -5.643 -13.286 1.00 79.06 94 GLY A CA 1
ATOM 684 C C . GLY A 1 94 ? 2.848 -5.445 -11.816 1.00 79.06 94 GLY A C 1
ATOM 685 O O . GLY A 1 94 ? 2.421 -6.202 -10.942 1.00 79.06 94 GLY A O 1
ATOM 686 N N . PHE A 1 95 ? 3.607 -4.391 -11.517 1.00 81.56 95 PHE A N 1
ATOM 687 C CA . PHE A 1 95 ? 3.997 -4.053 -10.152 1.00 81.56 95 PHE A CA 1
ATOM 688 C C . PHE A 1 95 ? 2.806 -3.583 -9.300 1.00 81.56 95 PHE A C 1
ATOM 690 O O . PHE A 1 95 ? 2.628 -4.060 -8.178 1.00 81.56 95 PHE A O 1
ATOM 697 N N . CYS A 1 96 ? 1.942 -2.720 -9.845 1.00 83.50 96 CYS A N 1
ATOM 698 C CA . CYS A 1 96 ? 0.693 -2.334 -9.186 1.00 83.50 96 CYS A CA 1
ATOM 699 C C . CYS A 1 96 ? -0.198 -3.558 -8.937 1.00 83.50 96 CYS A C 1
ATOM 701 O O . CYS A 1 96 ? -0.778 -3.678 -7.861 1.00 83.50 96 CYS A O 1
ATOM 703 N N . GLY A 1 97 ? -0.275 -4.485 -9.899 1.00 83.81 97 GLY A N 1
ATOM 704 C CA . GLY A 1 97 ? -0.995 -5.751 -9.759 1.00 83.81 97 GLY A CA 1
ATOM 705 C C . GLY A 1 97 ? -0.547 -6.549 -8.534 1.00 83.81 97 GLY A C 1
ATOM 706 O O . GLY A 1 97 ? -1.386 -6.907 -7.712 1.00 83.81 97 GLY A O 1
ATOM 707 N N . LYS A 1 98 ? 0.768 -6.733 -8.349 1.00 84.50 98 LYS A N 1
ATOM 708 C CA . LYS A 1 98 ? 1.329 -7.430 -7.174 1.00 84.50 98 LYS A CA 1
ATOM 709 C C . LYS A 1 98 ? 0.980 -6.751 -5.849 1.00 84.50 98 LYS A C 1
ATOM 711 O O . LYS A 1 98 ? 0.666 -7.436 -4.880 1.00 84.50 98 LYS A O 1
ATOM 716 N N . ILE A 1 99 ? 1.020 -5.416 -5.798 1.00 86.56 99 ILE A N 1
ATOM 717 C CA . ILE A 1 99 ? 0.622 -4.660 -4.599 1.00 86.56 99 ILE A CA 1
ATOM 718 C C . ILE A 1 99 ? -0.842 -4.938 -4.266 1.00 86.56 99 ILE A C 1
ATOM 720 O O . ILE A 1 99 ? -1.168 -5.234 -3.119 1.00 86.56 99 ILE A O 1
ATOM 724 N N . TRP A 1 100 ? -1.724 -4.863 -5.261 1.00 87.62 100 TRP A N 1
ATOM 725 C CA . TRP A 1 100 ? -3.148 -5.097 -5.042 1.00 87.62 100 TRP A CA 1
ATOM 726 C C . TRP A 1 100 ? -3.467 -6.544 -4.685 1.00 87.62 100 TRP A C 1
ATOM 728 O O . TRP A 1 100 ? -4.346 -6.766 -3.862 1.00 87.62 100 TRP A O 1
ATOM 738 N N . GLU A 1 101 ? -2.745 -7.508 -5.250 1.00 86.31 101 GLU A N 1
ATOM 739 C CA . GLU A 1 101 ? -2.866 -8.921 -4.890 1.00 86.31 101 GLU A CA 1
ATOM 740 C C . GLU A 1 101 ? -2.450 -9.161 -3.432 1.00 86.31 101 GLU A C 1
ATOM 742 O O . GLU A 1 101 ? -3.198 -9.772 -2.670 1.00 86.31 101 GLU A O 1
ATOM 747 N N . ALA A 1 102 ? -1.323 -8.590 -2.994 1.00 85.00 102 ALA A N 1
ATOM 748 C CA . ALA A 1 102 ? -0.892 -8.669 -1.596 1.00 85.00 102 ALA A CA 1
ATOM 749 C C . ALA A 1 102 ? -1.877 -7.984 -0.635 1.00 85.00 102 ALA A C 1
ATOM 751 O O . ALA A 1 102 ? -2.063 -8.425 0.498 1.00 85.00 102 ALA A O 1
ATOM 752 N N . LEU A 1 103 ? -2.531 -6.912 -1.090 1.00 85.19 103 LEU A N 1
ATOM 753 C CA . LEU A 1 103 ? -3.544 -6.186 -0.328 1.00 85.19 103 LEU A CA 1
ATOM 754 C C . LEU A 1 103 ? -4.963 -6.738 -0.515 1.00 85.19 103 LEU A C 1
ATOM 756 O O . LEU A 1 103 ? -5.882 -6.180 0.080 1.00 85.19 103 LEU A O 1
ATOM 760 N N . ALA A 1 104 ? -5.177 -7.815 -1.279 1.00 84.38 104 ALA A N 1
ATOM 761 C CA . ALA A 1 104 ? -6.515 -8.329 -1.606 1.00 84.38 104 ALA A CA 1
ATOM 762 C C . ALA A 1 104 ? -7.331 -8.756 -0.370 1.00 84.38 104 ALA A C 1
ATOM 764 O O . ALA A 1 104 ? -8.558 -8.820 -0.408 1.00 84.38 104 ALA A O 1
ATOM 765 N N . ALA A 1 105 ? -6.663 -9.007 0.759 1.00 78.44 105 ALA A N 1
ATOM 766 C CA . ALA A 1 105 ? -7.324 -9.216 2.045 1.00 78.44 105 ALA A CA 1
ATOM 767 C C . ALA A 1 105 ? -8.050 -7.953 2.564 1.00 78.44 105 ALA A C 1
ATOM 769 O O . ALA A 1 105 ? -9.014 -8.065 3.321 1.00 78.44 105 ALA A O 1
ATOM 770 N N . PHE A 1 106 ? -7.610 -6.763 2.148 1.00 79.69 106 PHE A N 1
ATOM 771 C CA . PHE A 1 106 ? -8.072 -5.460 2.629 1.00 79.69 106 PHE A CA 1
ATOM 772 C C . PHE A 1 106 ? -8.784 -4.612 1.571 1.00 79.69 106 PHE A C 1
ATOM 774 O O . PHE A 1 106 ? -9.515 -3.699 1.947 1.00 79.69 106 PHE A O 1
ATOM 781 N N . VAL A 1 107 ? -8.588 -4.879 0.278 1.00 80.06 107 VAL A N 1
ATOM 782 C CA . VAL A 1 107 ? -9.209 -4.130 -0.831 1.00 80.06 107 VAL A CA 1
ATOM 783 C C . VAL A 1 107 ? -10.139 -5.011 -1.661 1.00 80.06 107 VAL A C 1
ATOM 785 O O . VAL A 1 107 ? -9.942 -6.224 -1.724 1.00 80.06 107 VAL A O 1
ATOM 788 N N . CYS A 1 108 ? -11.147 -4.396 -2.284 1.00 67.56 108 CYS A N 1
ATOM 789 C CA . CYS A 1 108 ? -12.046 -5.050 -3.240 1.00 67.56 108 CYS A CA 1
ATOM 790 C C . CYS A 1 108 ? -11.578 -4.860 -4.691 1.00 67.56 108 CYS A C 1
ATOM 792 O O . CYS A 1 108 ? -10.943 -3.821 -5.002 1.00 67.56 108 CYS A O 1
#